Protein AF-A0A420SN87-F1 (afdb_monomer_lite)

Foldseek 3Di:
DDDDDDDDDDDDDDPVNVVVPDDDDDDDDDDPPPPDDDDPPVVVCVVVVNDQPDPVSVVVVVVVCVVCVCVVVCVVHDVVVVVVPPCPDPPDPDPPPPD

Sequence (99 aa):
MQPRKKPVRRKVIDDIDIRKAVYASSVSRFVFKNNRRTVPPEQVIRDAGLMPVDEAGLAEVEKLREKGLTIGRLEDGWEAVHGCLSPIGPALGFYTSVY

pLDDT: mean 75.29, std 14.16, range [42.47, 95.25]

Radius of gyration: 34.39 Å; chains: 1; bounding box: 63×77×73 Å

Structure (mmCIF, N/CA/C/O backbone):
data_AF-A0A420SN87-F1
#
_entry.id   AF-A0A420SN87-F1
#
loop_
_atom_site.group_PDB
_atom_site.id
_atom_site.type_symbol
_atom_site.label_atom_id
_atom_site.label_alt_id
_atom_site.label_comp_id
_atom_site.label_asym_id
_atom_site.label_entity_id
_atom_site.label_seq_id
_atom_site.pdbx_PDB_ins_code
_atom_site.Cartn_x
_atom_site.Cartn_y
_atom_site.Cartn_z
_atom_site.occupancy
_atom_site.B_iso_or_equiv
_atom_site.auth_seq_id
_atom_site.auth_comp_id
_atom_site.auth_asym_id
_atom_site.auth_atom_id
_atom_site.pdbx_PDB_model_num
ATOM 1 N N . MET A 1 1 ? 51.817 40.693 -43.811 1.00 47.34 1 MET A N 1
ATOM 2 C CA . MET A 1 1 ? 51.271 39.587 -44.634 1.00 47.34 1 MET A CA 1
ATOM 3 C C . MET A 1 1 ? 50.903 38.428 -43.714 1.00 47.34 1 MET A C 1
ATOM 5 O O . MET A 1 1 ? 51.747 38.038 -42.921 1.00 47.34 1 MET A O 1
ATOM 9 N N . GLN A 1 2 ? 49.668 37.914 -43.761 1.00 54.62 2 GLN A N 1
ATOM 10 C CA . GLN A 1 2 ? 49.245 36.771 -42.933 1.00 54.62 2 GLN A CA 1
ATOM 11 C C . GLN A 1 2 ? 49.657 35.426 -43.566 1.00 54.62 2 GLN A C 1
ATOM 13 O O . GLN A 1 2 ? 49.576 35.290 -44.791 1.00 54.62 2 GLN A O 1
ATOM 18 N N . PRO A 1 3 ? 50.058 34.417 -42.767 1.00 59.50 3 PRO A N 1
ATOM 19 C CA . PRO A 1 3 ? 50.419 33.103 -43.285 1.00 59.50 3 PRO A CA 1
ATOM 20 C C . PRO A 1 3 ? 49.174 32.380 -43.816 1.00 59.50 3 PRO A C 1
ATOM 22 O O . PRO A 1 3 ? 48.218 32.122 -43.084 1.00 59.50 3 PRO A O 1
ATOM 25 N N . ARG A 1 4 ? 49.177 32.033 -45.107 1.00 67.00 4 ARG A N 1
ATOM 26 C CA . ARG A 1 4 ? 48.107 31.229 -45.711 1.00 67.00 4 ARG A CA 1
ATOM 27 C C . ARG A 1 4 ? 48.248 29.771 -45.268 1.00 67.00 4 ARG A C 1
ATOM 29 O O . ARG A 1 4 ? 49.281 29.147 -45.509 1.00 67.00 4 ARG A O 1
ATOM 36 N N . LYS A 1 5 ? 47.200 29.208 -44.655 1.00 65.12 5 LYS A N 1
ATOM 37 C CA . LYS A 1 5 ? 47.110 27.760 -44.399 1.00 65.12 5 LYS A CA 1
ATOM 38 C C . LYS A 1 5 ? 47.122 27.014 -45.739 1.00 65.12 5 LYS A C 1
ATOM 40 O O . LYS A 1 5 ? 46.347 27.343 -46.635 1.00 65.12 5 LYS A O 1
ATOM 45 N N . LYS A 1 6 ? 48.007 26.022 -45.882 1.00 69.69 6 LYS A N 1
ATOM 46 C CA . LYS A 1 6 ? 48.060 25.159 -47.073 1.00 69.69 6 LYS A CA 1
ATOM 47 C C . LYS A 1 6 ? 46.780 24.309 -47.156 1.00 69.69 6 LYS A C 1
ATOM 49 O O . LYS A 1 6 ? 46.297 23.867 -46.112 1.00 69.69 6 LYS A O 1
ATOM 54 N N . PRO A 1 7 ? 46.231 24.059 -48.357 1.00 66.50 7 PRO A N 1
ATOM 55 C CA . PRO A 1 7 ? 45.032 23.243 -48.508 1.00 66.50 7 PRO A CA 1
ATOM 56 C C . PRO A 1 7 ? 45.315 21.796 -48.086 1.00 66.50 7 PRO A C 1
ATOM 58 O O . PRO A 1 7 ? 46.289 21.184 -48.530 1.00 66.50 7 PRO A O 1
ATOM 61 N N . VAL A 1 8 ? 44.456 21.242 -47.228 1.00 69.88 8 VAL A N 1
ATOM 62 C CA . VAL A 1 8 ? 44.500 19.825 -46.851 1.00 69.88 8 VAL A CA 1
ATOM 63 C C .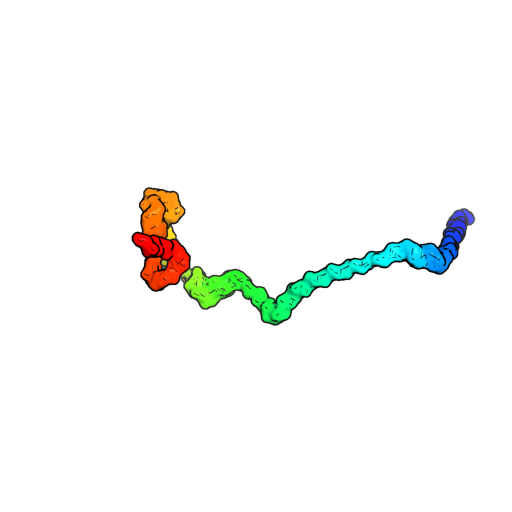 VAL A 1 8 ? 44.043 19.011 -48.061 1.00 69.88 8 VAL A C 1
ATOM 65 O O . VAL A 1 8 ? 42.896 19.127 -48.491 1.00 69.88 8 VAL A O 1
ATOM 68 N N . ARG A 1 9 ? 44.937 18.199 -48.638 1.00 67.56 9 ARG A N 1
ATOM 69 C CA . ARG A 1 9 ? 44.566 17.252 -49.700 1.00 67.56 9 ARG A CA 1
ATOM 70 C C . ARG A 1 9 ? 43.595 16.226 -49.113 1.00 67.56 9 ARG A C 1
ATOM 72 O O . ARG A 1 9 ? 43.987 15.431 -48.261 1.00 67.56 9 ARG A O 1
ATOM 79 N N . ARG A 1 10 ? 42.336 16.234 -49.563 1.00 64.12 10 ARG A N 1
ATOM 80 C CA . ARG A 1 10 ? 41.411 15.120 -49.318 1.00 64.12 10 ARG A CA 1
ATOM 81 C C . ARG A 1 10 ? 41.973 13.896 -50.038 1.00 64.12 10 ARG A C 1
ATOM 83 O O . ARG A 1 10 ? 42.204 13.959 -51.243 1.00 64.12 10 ARG A O 1
ATOM 90 N N . LYS A 1 11 ? 42.247 12.816 -49.302 1.00 67.62 11 LYS A N 1
ATOM 91 C CA . LYS A 1 11 ? 42.577 11.528 -49.919 1.00 67.62 11 LYS A CA 1
ATOM 92 C C . LYS A 1 11 ? 41.341 11.058 -50.684 1.00 67.62 11 LYS A C 1
ATOM 94 O O . LYS A 1 11 ? 40.251 11.043 -50.117 1.00 67.62 11 LYS A O 1
ATOM 99 N N . VAL A 1 12 ? 41.520 10.735 -51.959 1.00 66.25 12 VAL A N 1
ATOM 100 C CA . VAL A 1 12 ? 40.511 10.018 -52.740 1.00 66.25 12 VAL A CA 1
ATOM 101 C C . VAL A 1 12 ? 40.470 8.614 -52.147 1.00 66.25 12 VAL A C 1
ATOM 103 O O . VAL A 1 12 ? 41.492 7.935 -52.125 1.00 66.25 12 VAL A O 1
ATOM 106 N N . ILE A 1 13 ? 39.350 8.258 -51.526 1.00 63.72 13 ILE A N 1
ATOM 107 C CA . ILE A 1 13 ? 39.130 6.919 -50.981 1.00 63.72 13 ILE A CA 1
ATOM 108 C C . ILE A 1 13 ? 38.620 6.088 -52.154 1.00 63.72 13 ILE A C 1
ATOM 110 O O . ILE A 1 13 ? 37.587 6.433 -52.723 1.00 63.72 13 ILE A O 1
ATOM 114 N N . ASP A 1 14 ? 39.357 5.049 -52.540 1.00 69.38 14 ASP A N 1
ATOM 115 C CA . ASP A 1 14 ? 38.942 4.151 -53.616 1.00 69.38 14 ASP A CA 1
ATOM 116 C C . ASP A 1 14 ? 37.667 3.389 -53.214 1.00 69.38 14 ASP A C 1
ATOM 118 O O . ASP A 1 14 ? 37.506 2.982 -52.060 1.00 69.38 14 ASP A O 1
ATOM 122 N N . ASP A 1 15 ? 36.774 3.123 -54.172 1.00 63.28 15 ASP A N 1
ATOM 123 C CA . ASP A 1 15 ? 35.516 2.381 -53.952 1.00 63.28 15 ASP A CA 1
ATOM 124 C C . ASP A 1 15 ? 35.726 1.000 -53.301 1.00 63.28 15 ASP A C 1
ATOM 126 O O . ASP A 1 15 ? 34.838 0.464 -52.634 1.00 63.28 15 ASP A O 1
ATOM 130 N N . ILE A 1 16 ? 36.917 0.417 -53.467 1.00 62.81 16 ILE A N 1
ATOM 131 C CA . ILE A 1 16 ? 37.317 -0.857 -52.856 1.00 62.81 16 ILE A CA 1
ATOM 132 C C . ILE A 1 16 ? 37.501 -0.715 -51.336 1.00 62.81 16 ILE A C 1
ATOM 134 O O . ILE A 1 16 ? 37.131 -1.626 -50.595 1.00 62.81 16 ILE A O 1
ATOM 138 N N . ASP A 1 17 ? 38.019 0.418 -50.856 1.00 63.28 17 ASP A N 1
ATOM 139 C CA . ASP A 1 17 ? 38.193 0.675 -49.422 1.00 63.28 17 ASP A CA 1
ATOM 140 C C . ASP A 1 17 ? 36.860 1.004 -48.736 1.00 63.28 17 ASP A C 1
ATOM 142 O O . ASP A 1 17 ? 36.660 0.639 -47.577 1.00 63.28 17 ASP A O 1
ATOM 146 N N . ILE A 1 18 ? 35.895 1.576 -49.466 1.00 63.25 18 ILE A N 1
ATOM 147 C CA . ILE A 1 18 ? 34.516 1.762 -48.982 1.00 63.25 18 ILE A CA 1
ATOM 148 C C . ILE A 1 18 ? 33.819 0.406 -48.776 1.00 63.25 18 ILE A C 1
ATOM 150 O O . ILE A 1 18 ? 33.077 0.236 -47.813 1.00 63.25 18 ILE A O 1
ATOM 154 N N . ARG A 1 19 ? 34.091 -0.603 -49.616 1.00 60.72 19 ARG A N 1
ATOM 155 C CA . ARG A 1 19 ? 33.517 -1.961 -49.475 1.00 60.72 19 ARG A CA 1
ATOM 156 C C . ARG A 1 19 ? 34.106 -2.777 -48.318 1.00 60.72 19 ARG A C 1
ATOM 158 O O . ARG A 1 19 ? 33.508 -3.773 -47.925 1.00 60.72 19 ARG A O 1
ATOM 165 N N . LYS A 1 20 ? 35.255 -2.365 -47.770 1.00 61.38 20 LYS A N 1
ATOM 166 C CA . LYS A 1 20 ? 35.830 -2.912 -46.526 1.00 61.38 20 LYS A CA 1
ATOM 167 C C . LYS A 1 20 ? 35.311 -2.198 -45.274 1.00 61.38 20 LYS A C 1
ATOM 169 O O . LYS A 1 20 ? 35.677 -2.584 -44.164 1.00 61.38 20 LYS A O 1
ATOM 174 N N . ALA A 1 21 ? 34.479 -1.165 -45.431 1.00 67.56 21 ALA A N 1
ATOM 175 C CA . ALA A 1 21 ? 33.811 -0.530 -44.310 1.00 67.56 21 ALA A CA 1
ATOM 176 C C . ALA A 1 21 ? 32.869 -1.548 -43.655 1.00 67.56 21 ALA A C 1
ATOM 178 O O . ALA A 1 21 ? 31.985 -2.116 -44.294 1.00 67.56 21 ALA A O 1
ATOM 179 N N . VAL A 1 22 ? 33.110 -1.813 -42.375 1.00 64.44 22 VAL A N 1
ATOM 180 C CA . VAL A 1 22 ? 32.365 -2.786 -41.577 1.00 64.44 22 VAL A CA 1
ATOM 181 C C . VAL A 1 22 ? 30.879 -2.429 -41.597 1.00 64.44 22 VAL A C 1
ATOM 183 O O . VAL A 1 22 ? 30.480 -1.367 -41.119 1.00 64.44 22 VAL A O 1
ATOM 186 N N . TYR A 1 23 ? 30.053 -3.323 -42.140 1.00 62.72 23 TYR A 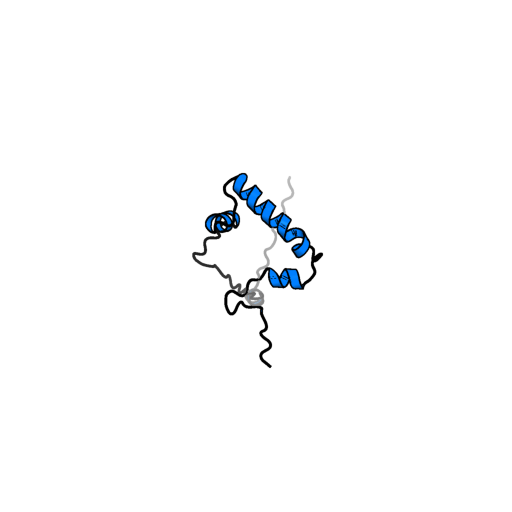N 1
ATOM 187 C CA . TYR A 1 23 ? 28.602 -3.180 -42.109 1.00 62.72 23 TYR A CA 1
ATOM 188 C C . TYR A 1 23 ? 28.095 -3.597 -40.724 1.00 62.72 23 TYR A C 1
ATOM 190 O O . TYR A 1 23 ? 27.920 -4.779 -40.437 1.00 62.72 23 TYR A O 1
ATOM 198 N N . ALA A 1 24 ? 27.917 -2.625 -39.831 1.00 72.88 24 ALA A N 1
ATOM 199 C CA . ALA A 1 24 ? 27.375 -2.848 -38.496 1.00 72.88 24 ALA A CA 1
ATOM 200 C C . ALA A 1 24 ? 25.873 -2.527 -38.481 1.00 72.88 24 ALA A C 1
ATOM 202 O O . ALA A 1 24 ? 25.480 -1.362 -38.520 1.00 72.88 24 ALA A O 1
ATOM 203 N N . SER A 1 25 ? 25.024 -3.554 -38.407 1.00 72.94 25 SER A N 1
ATOM 204 C CA . SER A 1 25 ? 23.586 -3.389 -38.168 1.00 72.94 25 SER A CA 1
ATOM 205 C C . SER A 1 25 ? 23.256 -3.698 -36.708 1.00 72.94 25 SER A C 1
ATOM 207 O O . SER A 1 25 ? 23.460 -4.820 -36.249 1.00 72.94 25 SER A O 1
ATOM 209 N N . SER A 1 26 ? 22.718 -2.718 -35.984 1.00 65.69 26 SER A N 1
ATOM 210 C CA . SER A 1 26 ? 22.112 -2.920 -34.665 1.00 65.69 26 SER A CA 1
ATOM 211 C C . SER A 1 26 ? 20.623 -3.210 -34.839 1.00 65.69 26 SER A C 1
ATOM 213 O O . SER A 1 26 ? 19.911 -2.421 -35.460 1.00 65.69 26 SER A O 1
ATOM 215 N N . VAL A 1 27 ? 20.143 -4.327 -34.290 1.00 72.50 27 VAL A N 1
ATOM 216 C CA . VAL A 1 27 ? 18.708 -4.625 -34.197 1.00 72.50 27 VAL A CA 1
ATOM 217 C C . VAL A 1 27 ? 18.301 -4.493 -32.737 1.00 72.50 27 VAL A C 1
ATOM 219 O O . VAL A 1 27 ? 18.690 -5.300 -31.898 1.00 72.50 27 VAL A O 1
ATOM 222 N N . SER A 1 28 ? 17.507 -3.474 -32.421 1.00 73.50 28 SER A N 1
ATOM 223 C CA . SER A 1 28 ? 16.933 -3.289 -31.088 1.00 73.50 28 SER A CA 1
ATOM 224 C C . SER A 1 28 ? 15.433 -3.574 -31.127 1.00 73.50 28 SER A C 1
ATOM 226 O O . SER A 1 28 ? 14.698 -2.985 -31.918 1.00 73.50 28 SER A O 1
ATOM 228 N N . ARG A 1 29 ? 14.963 -4.488 -30.270 1.00 71.38 29 ARG A N 1
ATOM 229 C CA . ARG A 1 29 ? 13.531 -4.723 -30.039 1.00 71.38 29 ARG A CA 1
ATOM 230 C C . ARG A 1 29 ? 13.050 -3.793 -28.932 1.00 71.38 29 ARG A C 1
ATOM 232 O O . ARG A 1 29 ? 13.361 -4.003 -27.765 1.00 71.38 29 ARG A O 1
ATOM 239 N N . PHE A 1 30 ? 12.268 -2.790 -29.303 1.00 63.38 30 PHE A N 1
ATOM 240 C CA . PHE A 1 30 ? 11.568 -1.937 -28.350 1.00 63.38 30 PHE A CA 1
ATOM 241 C C . PHE A 1 30 ? 10.177 -2.507 -28.075 1.00 63.38 30 PHE A C 1
ATOM 243 O O . PHE A 1 30 ? 9.414 -2.782 -29.001 1.00 63.38 30 PHE A O 1
ATOM 250 N N . VAL A 1 31 ? 9.833 -2.671 -26.798 1.00 66.06 31 VAL A N 1
ATOM 251 C CA . VAL A 1 31 ? 8.466 -2.997 -26.383 1.00 66.06 31 VAL A CA 1
ATOM 252 C C . VAL A 1 31 ? 7.758 -1.690 -26.056 1.00 66.06 31 VAL A C 1
ATOM 254 O O . VAL A 1 31 ? 7.775 -1.219 -24.920 1.00 66.06 31 VAL A O 1
ATOM 257 N N . PHE A 1 32 ? 7.124 -1.093 -27.060 1.00 62.88 32 PHE A N 1
ATOM 258 C CA . PHE A 1 32 ? 6.169 -0.017 -26.830 1.00 62.88 32 PHE A CA 1
ATOM 259 C C . PHE A 1 32 ? 4.866 -0.657 -26.356 1.00 62.88 32 PHE A C 1
ATOM 261 O O . PHE A 1 32 ? 4.136 -1.261 -27.143 1.00 62.88 32 PHE A O 1
ATOM 268 N N . LYS A 1 33 ? 4.585 -0.588 -25.050 1.00 74.94 33 LYS A N 1
ATOM 269 C CA . LYS A 1 33 ? 3.297 -1.031 -24.501 1.00 74.94 33 LYS A CA 1
ATOM 270 C C . LYS A 1 33 ? 2.219 -0.043 -24.953 1.00 74.94 33 LYS A C 1
ATOM 272 O O . LYS A 1 33 ? 1.898 0.903 -24.241 1.00 74.94 33 LYS A O 1
ATOM 277 N N . ASN A 1 34 ? 1.718 -0.241 -26.167 1.00 61.06 34 ASN A N 1
ATOM 278 C CA . ASN A 1 34 ? 0.731 0.629 -26.787 1.00 61.06 34 ASN A CA 1
ATOM 279 C C . ASN A 1 34 ? -0.510 0.742 -25.879 1.00 61.06 34 ASN A C 1
ATOM 281 O O . ASN A 1 34 ? -0.969 -0.264 -25.336 1.00 61.06 34 ASN A O 1
ATOM 285 N N . ASN A 1 35 ? -1.020 1.961 -25.686 1.00 67.19 35 ASN A N 1
ATOM 286 C CA . ASN A 1 35 ? -2.210 2.279 -24.880 1.00 67.19 35 ASN A CA 1
ATOM 287 C C . ASN A 1 35 ? -2.181 1.927 -23.377 1.00 67.19 35 ASN A C 1
ATOM 289 O O . ASN A 1 35 ? -3.218 2.025 -22.720 1.00 67.19 35 ASN A O 1
ATOM 293 N N . ARG A 1 36 ? -1.033 1.579 -22.776 1.00 74.25 36 ARG A N 1
ATOM 294 C CA . ARG A 1 36 ? -0.956 1.502 -21.306 1.00 74.25 36 ARG A CA 1
ATOM 295 C C . ARG A 1 36 ? -0.7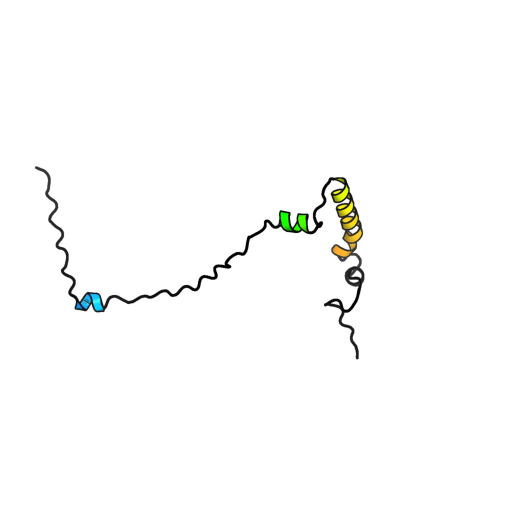20 2.892 -20.728 1.00 74.25 36 ARG A C 1
ATOM 297 O O . ARG A 1 36 ? 0.375 3.435 -20.840 1.00 74.25 36 ARG A O 1
ATOM 304 N N . ARG A 1 37 ? -1.745 3.454 -20.088 1.00 77.19 37 ARG A N 1
ATOM 305 C CA . ARG A 1 37 ? -1.584 4.632 -19.232 1.00 77.19 37 ARG A CA 1
ATOM 306 C C . ARG A 1 37 ? -0.910 4.205 -17.932 1.00 77.19 37 ARG A C 1
ATOM 308 O O . ARG A 1 37 ? -1.448 3.375 -17.205 1.00 77.19 37 ARG A O 1
ATOM 315 N N . THR A 1 38 ? 0.262 4.765 -17.652 1.00 82.31 38 THR A N 1
ATOM 316 C CA . THR A 1 38 ? 0.850 4.694 -16.313 1.00 82.31 38 THR A CA 1
ATOM 317 C C . THR A 1 38 ? 0.004 5.566 -15.396 1.00 82.31 38 THR A C 1
ATOM 319 O O . THR A 1 38 ? -0.085 6.773 -15.607 1.00 82.31 38 THR A O 1
ATOM 322 N N . VAL A 1 39 ? -0.640 4.946 -14.412 1.00 84.25 39 VAL A N 1
ATOM 323 C CA . VAL A 1 39 ? -1.380 5.645 -13.359 1.00 84.25 39 VAL A CA 1
ATOM 324 C C . VAL A 1 39 ? -0.439 5.813 -12.162 1.00 84.25 39 VAL A C 1
ATOM 326 O O . VAL A 1 39 ? 0.288 4.863 -11.847 1.00 84.25 39 VAL A O 1
ATOM 329 N N . PRO A 1 40 ? -0.397 6.986 -11.506 1.00 89.06 40 PRO A N 1
ATOM 330 C CA . PRO A 1 40 ? 0.370 7.155 -10.280 1.00 89.06 40 PRO A CA 1
ATOM 331 C C . PRO A 1 40 ? -0.050 6.120 -9.222 1.00 89.06 40 PRO A C 1
ATOM 333 O O . PRO A 1 40 ? -1.250 5.907 -9.040 1.00 89.06 40 PRO A O 1
ATOM 336 N N . PRO A 1 41 ? 0.896 5.498 -8.492 1.00 86.38 41 PRO A N 1
ATOM 337 C CA . PRO A 1 41 ? 0.567 4.523 -7.452 1.00 86.38 41 PRO A CA 1
ATOM 338 C C . PRO A 1 41 ? -0.414 5.065 -6.409 1.00 86.38 41 PRO A C 1
ATOM 340 O O . PRO A 1 41 ? -1.328 4.357 -6.005 1.00 86.38 41 PRO A O 1
ATOM 343 N N . GLU A 1 42 ? -0.270 6.339 -6.031 1.00 85.81 42 GLU A N 1
ATOM 344 C CA . GLU A 1 42 ? -1.177 7.013 -5.098 1.00 85.81 42 GLU A CA 1
ATOM 345 C C . GLU A 1 42 ? -2.635 6.957 -5.570 1.00 85.81 42 GLU A C 1
ATOM 347 O O . GLU A 1 42 ? -3.525 6.624 -4.792 1.00 85.81 42 GLU A O 1
ATOM 352 N N . GLN A 1 43 ? -2.874 7.224 -6.857 1.00 87.06 43 GLN A N 1
ATOM 353 C CA . GLN A 1 43 ? -4.214 7.187 -7.432 1.00 87.06 43 GLN A CA 1
ATOM 354 C C . GLN A 1 43 ? -4.787 5.768 -7.394 1.00 87.06 43 GLN A C 1
ATOM 356 O O . GLN A 1 43 ? -5.928 5.594 -6.996 1.00 87.06 43 GLN A O 1
ATOM 361 N N . VAL A 1 44 ? -3.988 4.747 -7.716 1.00 88.88 44 VAL A N 1
ATOM 362 C CA . VAL A 1 44 ? -4.441 3.346 -7.654 1.00 88.88 44 VAL A CA 1
ATOM 363 C C . VAL A 1 44 ? -4.822 2.941 -6.227 1.00 88.88 44 VAL A C 1
ATOM 365 O O . VAL A 1 44 ? -5.849 2.302 -6.023 1.00 88.88 44 VAL A O 1
ATOM 368 N N . ILE A 1 45 ? -4.011 3.319 -5.236 1.00 87.75 45 ILE A N 1
ATOM 369 C CA . ILE A 1 45 ? -4.259 3.003 -3.821 1.00 87.75 45 ILE A CA 1
ATOM 370 C C . ILE A 1 45 ? -5.518 3.729 -3.325 1.00 87.75 45 ILE A C 1
ATOM 372 O O . ILE A 1 45 ? -6.336 3.136 -2.624 1.00 87.75 45 ILE A O 1
ATOM 376 N N . ARG A 1 46 ? -5.703 4.991 -3.726 1.00 87.12 46 ARG A N 1
ATOM 377 C CA . ARG A 1 46 ? -6.893 5.787 -3.407 1.00 87.12 46 ARG A CA 1
ATOM 378 C C . ARG A 1 46 ? -8.156 5.214 -4.054 1.00 87.12 46 ARG A C 1
ATOM 380 O O . ARG A 1 46 ? -9.140 5.008 -3.354 1.00 87.12 46 ARG A O 1
ATOM 387 N N . ASP A 1 47 ? -8.111 4.904 -5.349 1.00 86.56 47 ASP A N 1
ATOM 388 C CA . ASP A 1 47 ? -9.235 4.340 -6.111 1.00 86.56 47 ASP A CA 1
ATOM 389 C C . ASP A 1 47 ? -9.639 2.949 -5.589 1.00 86.56 47 ASP A C 1
ATOM 391 O O . ASP A 1 47 ? -10.812 2.583 -5.625 1.00 86.56 47 ASP A O 1
ATOM 395 N N . ALA A 1 48 ? -8.682 2.182 -5.058 1.00 86.38 48 ALA A N 1
ATOM 396 C CA . ALA A 1 48 ? -8.932 0.901 -4.401 1.00 86.38 48 ALA A CA 1
ATOM 397 C C . ALA A 1 48 ? -9.515 1.032 -2.978 1.00 86.38 48 ALA A C 1
ATOM 399 O O . ALA A 1 48 ? -9.782 0.013 -2.342 1.00 86.38 48 ALA A O 1
ATOM 400 N N . GLY A 1 49 ? -9.680 2.252 -2.451 1.00 83.81 49 GLY A N 1
ATOM 401 C CA . GLY A 1 49 ? -10.126 2.486 -1.075 1.00 83.81 49 GLY A CA 1
ATOM 402 C C . GLY A 1 49 ? -9.098 2.075 -0.015 1.00 83.81 49 GLY A C 1
ATOM 403 O O . GLY A 1 49 ? -9.455 1.872 1.140 1.00 83.81 49 GLY A O 1
ATOM 404 N N . LEU A 1 50 ? -7.824 1.935 -0.399 1.00 82.75 50 LEU A N 1
ATOM 405 C CA . LEU A 1 50 ? -6.723 1.541 0.489 1.00 82.75 50 LEU A CA 1
ATOM 406 C C . LEU A 1 50 ? -5.992 2.746 1.098 1.00 82.75 50 LEU A C 1
ATOM 408 O O . LEU A 1 50 ? -5.020 2.573 1.831 1.00 82.75 50 LEU A O 1
ATOM 412 N N . MET A 1 51 ? -6.430 3.965 0.779 1.00 85.69 51 MET A N 1
ATOM 413 C CA . MET A 1 51 ? -5.903 5.199 1.350 1.00 85.69 51 MET A CA 1
ATOM 414 C C . MET A 1 51 ? -6.940 5.819 2.291 1.00 85.69 51 MET A C 1
ATOM 416 O O . MET A 1 51 ? -8.094 5.969 1.880 1.00 85.69 51 MET A O 1
ATOM 420 N N . PRO A 1 52 ? -6.556 6.221 3.514 1.00 87.12 52 PRO A N 1
ATOM 421 C CA . PRO A 1 52 ? -7.449 6.968 4.387 1.00 87.12 52 PRO A CA 1
ATOM 422 C C . PRO A 1 52 ? -7.820 8.314 3.746 1.00 87.12 52 PRO A C 1
ATOM 424 O O . PRO A 1 52 ? -6.992 8.970 3.110 1.00 87.12 52 PRO A O 1
ATOM 427 N N . VAL A 1 53 ? -9.089 8.698 3.879 1.00 86.62 53 VAL A N 1
ATOM 428 C CA . VAL A 1 53 ? -9.648 9.917 3.267 1.00 86.62 53 VAL A CA 1
ATOM 429 C C . VAL A 1 53 ? -9.478 11.129 4.190 1.00 86.62 53 VAL A C 1
ATOM 431 O O . VAL A 1 53 ? -9.386 12.259 3.713 1.00 86.62 53 VAL A O 1
ATOM 434 N N . ASP A 1 54 ? -9.399 10.889 5.496 1.00 90.19 54 ASP A N 1
ATOM 435 C CA . ASP A 1 54 ? -9.297 11.883 6.556 1.00 90.19 54 ASP A CA 1
ATOM 436 C C . ASP A 1 54 ? -8.433 11.384 7.732 1.00 90.19 54 ASP A C 1
ATOM 438 O O . ASP A 1 54 ? -7.981 10.236 7.777 1.00 90.19 54 ASP A O 1
ATOM 442 N N . GLU A 1 55 ? -8.200 12.274 8.698 1.00 90.44 55 GLU A N 1
ATOM 443 C CA . GLU A 1 55 ? -7.405 11.984 9.898 1.00 90.44 55 GLU A CA 1
ATOM 444 C C . GLU A 1 55 ? -8.038 10.876 10.758 1.00 90.44 55 GLU A C 1
ATOM 446 O O . GLU A 1 55 ? -7.333 10.089 11.387 1.00 90.44 55 GLU A O 1
ATOM 451 N N . ALA A 1 56 ? -9.372 10.772 10.757 1.00 89.94 56 ALA A N 1
ATOM 452 C CA . ALA A 1 56 ? -10.085 9.718 11.471 1.00 89.94 56 ALA A CA 1
ATOM 453 C C . ALA A 1 56 ? -9.794 8.337 10.863 1.00 89.94 56 ALA A C 1
ATOM 455 O O . ALA A 1 56 ? -9.429 7.415 11.594 1.00 89.94 56 ALA A O 1
ATOM 456 N N . GLY A 1 57 ? -9.865 8.204 9.535 1.00 87.50 57 GLY A N 1
ATOM 457 C CA . GLY A 1 57 ? -9.499 6.971 8.841 1.00 87.50 57 GLY A CA 1
ATOM 458 C C . GLY A 1 57 ? -8.029 6.600 9.044 1.00 87.50 57 GLY A C 1
ATOM 459 O O . GLY A 1 57 ? -7.706 5.425 9.218 1.00 87.50 57 GLY A O 1
ATOM 460 N N . LEU A 1 58 ? -7.130 7.589 9.090 1.00 89.12 58 LEU A N 1
ATOM 461 C CA . LEU A 1 58 ? -5.720 7.347 9.401 1.00 89.12 58 LEU A CA 1
ATOM 462 C C . LEU A 1 58 ? -5.546 6.796 10.825 1.00 89.12 58 LEU A C 1
ATOM 464 O O . LEU A 1 58 ? -4.819 5.821 11.020 1.00 89.12 58 LEU A O 1
ATOM 468 N N . ALA A 1 59 ? -6.249 7.368 11.805 1.00 91.62 59 ALA A N 1
ATOM 469 C CA . ALA A 1 59 ? -6.219 6.901 13.188 1.00 91.62 59 ALA A CA 1
ATOM 470 C C . ALA A 1 59 ? -6.763 5.468 13.341 1.00 91.62 59 ALA A C 1
ATOM 472 O O . ALA A 1 59 ? -6.247 4.693 14.148 1.00 91.62 59 ALA A O 1
ATOM 473 N N . GLU A 1 60 ? -7.773 5.078 12.559 1.00 89.56 60 GLU A N 1
ATOM 474 C CA . GLU A 1 60 ? -8.281 3.700 12.548 1.00 89.56 60 GLU A CA 1
ATOM 475 C C . GLU A 1 60 ? -7.268 2.705 11.975 1.00 89.56 60 GLU A C 1
ATOM 477 O O . GLU A 1 60 ? -7.055 1.637 12.560 1.00 89.56 60 GLU A O 1
ATOM 482 N N . VAL A 1 61 ? -6.608 3.067 10.869 1.00 88.62 61 VAL A N 1
ATOM 483 C CA . VAL A 1 61 ? -5.526 2.267 10.276 1.00 88.62 61 VAL A CA 1
ATOM 484 C C . VAL A 1 61 ? -4.384 2.099 11.272 1.00 88.62 61 VAL A C 1
ATOM 486 O O . VAL A 1 61 ? -3.903 0.983 11.475 1.00 88.62 61 VAL A O 1
ATOM 489 N N . GLU A 1 62 ? -3.985 3.179 11.941 1.00 92.81 62 GLU A N 1
ATOM 490 C CA . GLU A 1 62 ? -2.904 3.139 12.921 1.00 92.81 62 GLU A CA 1
ATOM 491 C C . GLU A 1 62 ? -3.271 2.275 14.130 1.00 92.81 62 GLU A C 1
ATOM 493 O O . GLU A 1 62 ? -2.490 1.424 14.549 1.00 92.81 62 GLU A O 1
ATOM 498 N N . LYS A 1 63 ? -4.508 2.376 14.620 1.00 93.25 63 LYS A N 1
ATOM 499 C CA . LYS A 1 63 ? -5.012 1.514 15.693 1.00 93.25 63 LYS A CA 1
ATOM 500 C C . LYS A 1 63 ? -5.010 0.033 15.304 1.00 93.25 63 LYS A C 1
ATOM 502 O O . LYS A 1 63 ? -4.774 -0.827 16.152 1.00 93.25 63 LYS A O 1
ATOM 507 N N . LEU A 1 64 ? -5.292 -0.296 14.041 1.00 89.75 64 LEU A N 1
ATOM 508 C CA . LEU A 1 64 ? -5.184 -1.669 13.541 1.00 89.75 64 LEU A CA 1
ATOM 509 C C . LEU A 1 64 ? -3.718 -2.117 13.455 1.00 89.75 64 LEU A C 1
ATOM 511 O O . LEU A 1 64 ? -3.396 -3.233 13.867 1.00 89.75 64 LEU A O 1
ATOM 515 N N . ARG A 1 65 ? -2.829 -1.239 12.977 1.00 92.00 65 ARG A N 1
ATOM 516 C CA . ARG A 1 65 ? -1.384 -1.484 12.903 1.00 92.00 65 ARG A CA 1
ATOM 517 C C . ARG A 1 65 ? -0.789 -1.753 14.284 1.00 92.00 65 ARG A C 1
ATOM 519 O O . ARG A 1 65 ? -0.021 -2.698 14.434 1.00 92.00 65 ARG A O 1
ATOM 526 N N . GLU A 1 66 ? -1.158 -0.959 15.287 1.00 95.25 66 GLU A N 1
ATOM 527 C CA . GLU A 1 66 ? -0.731 -1.130 16.679 1.00 95.25 66 GLU A CA 1
ATOM 528 C C . GLU A 1 66 ? -1.181 -2.476 17.252 1.00 95.25 66 GLU A C 1
ATOM 530 O O . GLU A 1 66 ? -0.379 -3.176 17.865 1.00 95.25 66 GLU A O 1
ATOM 535 N N . LYS A 1 67 ? -2.431 -2.885 16.993 1.00 90.81 67 LYS A N 1
ATOM 536 C CA . LYS A 1 67 ? -2.945 -4.197 17.421 1.00 90.81 67 LYS A CA 1
ATOM 537 C C . LYS A 1 67 ? -2.178 -5.371 16.812 1.00 90.81 67 LYS A C 1
ATOM 539 O O . LYS A 1 67 ? -2.006 -6.381 17.479 1.00 90.81 67 LYS A O 1
ATOM 544 N N . GLY A 1 68 ? -1.749 -5.256 15.554 1.00 90.94 68 GLY A N 1
ATOM 545 C CA . GLY A 1 68 ? -0.983 -6.294 14.855 1.00 90.94 68 GLY A CA 1
ATOM 546 C C . GLY A 1 68 ? 0.534 -6.201 15.046 1.00 90.94 68 GLY A C 1
ATOM 547 O O . GLY A 1 68 ? 1.270 -6.974 14.434 1.00 90.94 68 GLY A O 1
ATOM 548 N N . LEU A 1 69 ? 1.027 -5.245 15.840 1.00 94.25 69 LEU A N 1
ATOM 549 C CA . LEU A 1 69 ? 2.450 -4.913 15.894 1.00 94.25 69 LEU A CA 1
ATOM 550 C C . LEU A 1 69 ? 3.301 -6.039 16.487 1.00 94.25 69 LEU A C 1
ATOM 552 O O . LEU A 1 69 ? 4.369 -6.330 15.955 1.00 94.25 69 LEU A O 1
ATOM 556 N N . THR A 1 70 ? 2.828 -6.670 17.560 1.00 94.31 70 THR A N 1
ATOM 557 C CA . THR A 1 70 ? 3.507 -7.789 18.233 1.00 94.31 70 THR A CA 1
ATOM 558 C C . THR A 1 70 ? 3.630 -8.995 17.300 1.00 94.31 70 THR A C 1
ATOM 560 O O . THR A 1 70 ? 4.707 -9.578 17.167 1.00 94.31 70 THR A O 1
ATOM 563 N N . ILE A 1 71 ? 2.570 -9.285 16.539 1.00 91.81 71 ILE A N 1
ATOM 564 C CA . ILE A 1 71 ? 2.547 -10.326 15.505 1.00 91.81 71 ILE A CA 1
ATOM 565 C C . ILE A 1 71 ? 3.532 -9.995 14.377 1.00 91.81 71 ILE A C 1
ATOM 567 O O . ILE A 1 71 ? 4.351 -10.830 14.001 1.00 91.81 71 ILE A O 1
ATOM 571 N N . GLY A 1 72 ? 3.503 -8.764 13.854 1.00 88.81 72 GLY A N 1
ATOM 572 C CA . GLY A 1 72 ? 4.402 -8.321 12.781 1.00 88.81 72 GLY A CA 1
ATOM 573 C C . GLY A 1 72 ? 5.880 -8.272 13.188 1.00 88.81 72 GLY A C 1
ATOM 574 O O . GLY A 1 72 ? 6.759 -8.442 12.344 1.00 88.81 72 GLY A O 1
ATOM 575 N N . ARG A 1 73 ? 6.163 -8.077 14.480 1.00 93.31 73 ARG A N 1
ATOM 576 C CA . ARG A 1 73 ? 7.507 -8.182 15.072 1.00 93.31 73 ARG A CA 1
ATOM 577 C C . ARG A 1 73 ? 7.912 -9.612 15.421 1.00 93.31 73 ARG A C 1
ATOM 579 O O . ARG A 1 73 ? 9.040 -9.817 15.862 1.00 93.31 73 ARG A O 1
ATOM 586 N N . LEU A 1 74 ? 7.021 -10.580 15.204 1.00 92.12 74 LEU A N 1
ATOM 587 C CA . LEU A 1 74 ? 7.206 -11.989 15.542 1.00 92.12 74 LEU A CA 1
ATOM 588 C C . LEU A 1 74 ? 7.386 -12.243 17.052 1.00 92.12 74 LEU A C 1
ATOM 590 O O . LEU A 1 74 ? 7.897 -13.287 17.448 1.00 92.12 74 LEU A O 1
ATOM 594 N N . GLU A 1 75 ? 6.947 -11.311 17.900 1.00 94.88 75 GLU A N 1
ATOM 595 C CA . GLU A 1 75 ? 6.980 -11.455 19.362 1.00 94.88 75 GLU A CA 1
ATOM 596 C C . GLU A 1 75 ? 5.976 -12.525 19.824 1.00 94.88 75 GLU A C 1
ATOM 598 O O . GLU A 1 75 ? 6.278 -13.316 20.715 1.00 94.88 75 GLU A O 1
ATOM 603 N N . ASP A 1 76 ? 4.833 -12.625 19.136 1.00 89.69 76 ASP A N 1
ATOM 604 C CA . ASP A 1 76 ? 3.788 -13.633 19.382 1.00 89.69 76 ASP A CA 1
ATOM 605 C C . ASP A 1 76 ? 4.040 -14.967 18.644 1.00 89.69 76 ASP A C 1
ATOM 607 O O . ASP A 1 76 ? 3.228 -15.893 18.698 1.00 89.69 76 ASP A O 1
ATOM 611 N N . GLY A 1 77 ? 5.174 -15.082 17.944 1.00 90.81 77 GLY A N 1
ATOM 612 C CA . GLY A 1 77 ? 5.568 -16.273 17.193 1.00 90.81 77 GLY A CA 1
ATOM 613 C C . GLY A 1 77 ? 4.876 -16.452 15.834 1.00 90.81 77 GLY A C 1
ATOM 614 O 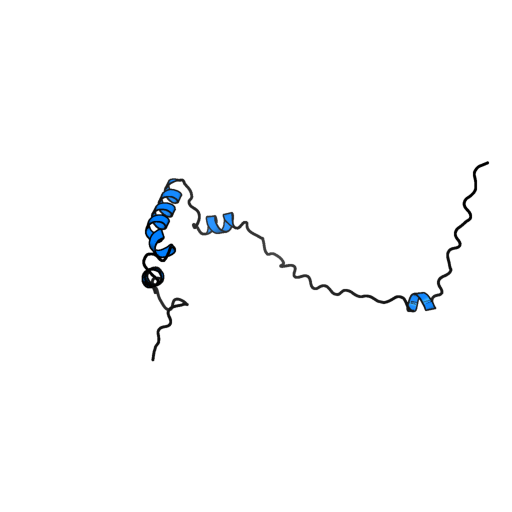O . GLY A 1 77 ? 4.014 -15.681 15.412 1.00 90.81 77 GLY A O 1
ATOM 615 N N . TRP A 1 78 ? 5.287 -17.501 15.114 1.00 88.25 78 TRP A N 1
ATOM 616 C CA . TRP A 1 78 ? 4.836 -17.782 13.742 1.00 88.25 78 TRP A CA 1
ATOM 617 C C . TRP A 1 78 ? 3.367 -18.212 13.636 1.00 88.25 78 TRP A C 1
ATOM 619 O O . TRP A 1 78 ? 2.710 -17.893 12.647 1.00 88.25 78 TRP A O 1
ATOM 629 N N . GLU A 1 79 ? 2.824 -18.877 14.657 1.00 86.81 79 GLU A N 1
ATOM 630 C CA . GLU A 1 79 ? 1.413 -19.291 14.677 1.00 86.81 79 GLU A CA 1
ATOM 631 C C . GLU A 1 79 ? 0.463 -18.087 14.620 1.00 86.81 79 GLU A C 1
ATOM 633 O O . GLU A 1 79 ? -0.543 -18.116 13.912 1.00 86.81 79 GLU A O 1
ATOM 638 N N . ALA A 1 80 ? 0.810 -16.986 15.294 1.00 88.88 80 ALA A N 1
ATOM 639 C CA . ALA A 1 80 ? 0.022 -15.757 15.259 1.00 88.88 80 ALA A CA 1
ATOM 640 C C . ALA A 1 80 ? -0.003 -15.124 13.855 1.00 88.88 80 ALA A C 1
ATOM 642 O O . ALA A 1 80 ? -1.039 -14.623 13.412 1.00 88.88 80 ALA A O 1
ATOM 643 N N . VAL A 1 81 ? 1.113 -15.202 13.119 1.00 87.31 81 VAL A N 1
ATOM 644 C CA . VAL A 1 81 ? 1.195 -14.754 11.718 1.00 87.31 81 VAL A CA 1
ATOM 645 C C . VAL A 1 81 ? 0.281 -15.601 10.833 1.00 87.31 81 VAL A C 1
ATOM 647 O O . VAL A 1 81 ? -0.484 -15.057 10.037 1.00 87.31 81 VAL A O 1
ATOM 650 N N . HIS A 1 82 ? 0.306 -16.926 10.999 1.00 84.19 82 HIS A N 1
ATOM 651 C CA . HIS A 1 82 ? -0.578 -17.828 10.260 1.00 84.19 82 HIS A CA 1
ATOM 652 C C . HIS A 1 82 ? -2.057 -17.605 10.597 1.00 84.19 82 HIS A C 1
ATOM 654 O O . HIS A 1 82 ? -2.889 -17.612 9.692 1.00 84.19 82 HIS A O 1
ATOM 660 N N . GLY A 1 83 ? -2.382 -17.321 11.860 1.00 82.75 83 GLY A N 1
ATOM 661 C CA . GLY A 1 83 ? -3.743 -17.008 12.299 1.00 82.75 83 GLY A CA 1
ATOM 662 C C . GLY A 1 83 ? -4.322 -15.717 11.704 1.00 82.75 83 GLY A C 1
ATOM 663 O O . GLY A 1 83 ? -5.540 -15.603 11.579 1.00 82.75 83 GLY A O 1
ATOM 664 N N . CYS A 1 84 ? -3.480 -14.763 11.283 1.00 82.44 84 CYS A N 1
ATOM 665 C CA . CYS A 1 84 ? -3.933 -13.547 10.591 1.00 82.44 84 CYS A CA 1
ATOM 666 C C . CYS A 1 84 ? -4.469 -13.831 9.180 1.00 82.44 84 CYS A C 1
ATOM 668 O O . CYS A 1 84 ? -5.284 -13.073 8.650 1.00 82.44 84 CYS A O 1
ATOM 670 N N . LEU A 1 85 ? -4.010 -14.913 8.555 1.00 79.06 85 LEU A N 1
ATOM 671 C CA . LEU A 1 85 ? -4.451 -15.334 7.236 1.00 79.06 85 LEU A CA 1
ATOM 672 C C . LEU A 1 85 ? -5.704 -16.197 7.418 1.00 79.06 85 LEU A C 1
ATOM 674 O O . LEU A 1 85 ? -5.622 -17.411 7.552 1.00 79.06 85 LEU A O 1
ATOM 678 N N . SER A 1 86 ? -6.888 -15.582 7.470 1.00 62.22 86 SER A N 1
ATOM 679 C CA . SER A 1 86 ? -8.129 -16.360 7.563 1.00 62.22 86 SER A CA 1
ATOM 680 C C . SER A 1 86 ? -8.293 -17.241 6.310 1.00 62.22 86 SER A C 1
ATOM 682 O O . SER A 1 86 ? -8.289 -16.705 5.195 1.00 62.22 86 SER A O 1
ATOM 684 N N . PRO A 1 87 ? -8.451 -18.573 6.440 1.00 60.28 87 PRO A N 1
ATOM 685 C CA . PRO A 1 87 ? -8.672 -19.454 5.301 1.00 60.28 87 PRO A CA 1
ATOM 686 C C . PRO A 1 87 ? -10.127 -19.333 4.834 1.00 60.28 87 PRO A C 1
ATOM 688 O O . PRO A 1 87 ? -10.981 -20.165 5.134 1.00 60.28 87 PR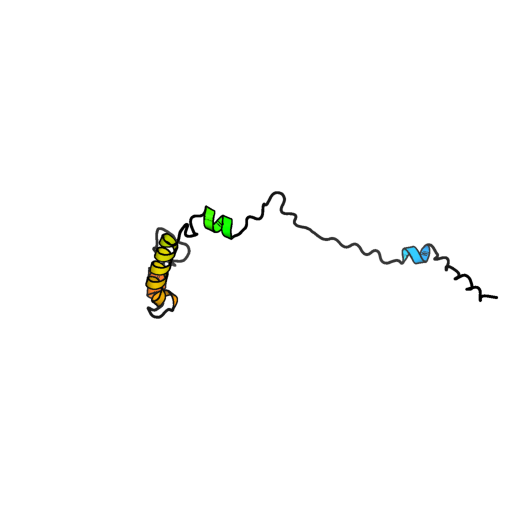O A O 1
ATOM 691 N N . ILE A 1 88 ? -10.432 -18.273 4.090 1.00 57.59 88 ILE A N 1
ATOM 692 C CA . ILE A 1 88 ? -11.714 -18.138 3.398 1.00 57.59 88 ILE A CA 1
ATOM 693 C C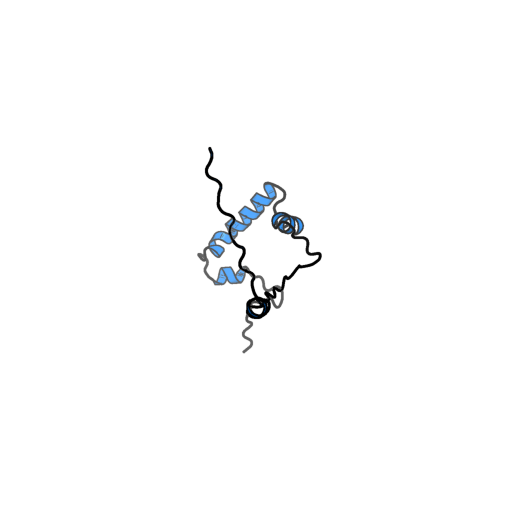 . ILE A 1 88 ? -11.561 -18.827 2.035 1.00 57.59 88 ILE A C 1
ATOM 695 O O . ILE A 1 88 ? -11.283 -18.193 1.019 1.00 57.59 88 ILE A O 1
ATOM 699 N N . GLY A 1 89 ? -11.680 -20.157 2.031 1.00 59.91 89 GLY A N 1
ATOM 700 C CA . GLY A 1 89 ? -11.537 -21.003 0.837 1.00 59.91 89 GLY A CA 1
ATOM 701 C C . GLY A 1 89 ? -10.108 -21.513 0.595 1.00 59.91 89 GLY A C 1
ATOM 702 O O . GLY A 1 89 ? -9.258 -21.376 1.475 1.00 59.91 89 GLY A O 1
ATOM 703 N N . PRO A 1 90 ? -9.826 -22.132 -0.573 1.00 56.25 90 PRO A N 1
ATOM 704 C CA . PRO A 1 90 ? -8.484 -22.572 -0.957 1.00 56.25 90 PRO A CA 1
ATOM 705 C C . PRO A 1 90 ? -7.599 -21.348 -1.229 1.00 56.25 90 PRO A C 1
ATOM 707 O O . PRO A 1 90 ? -7.299 -20.996 -2.369 1.00 56.25 90 PRO A O 1
ATOM 710 N N . ALA A 1 91 ? -7.223 -20.647 -0.165 1.00 53.72 91 ALA A N 1
ATOM 711 C CA . ALA A 1 91 ? -6.255 -19.577 -0.216 1.00 53.72 91 ALA A CA 1
ATOM 712 C C . ALA A 1 91 ? -4.881 -20.187 -0.530 1.00 53.72 91 ALA A C 1
ATOM 714 O O . ALA A 1 91 ? -4.418 -21.108 0.148 1.00 53.72 91 ALA A O 1
ATOM 715 N N . LEU A 1 92 ? -4.257 -19.668 -1.590 1.00 51.47 92 LEU A N 1
ATOM 716 C CA . LEU A 1 92 ? -2.898 -19.958 -2.050 1.00 51.47 92 LEU A CA 1
ATOM 717 C C . LEU A 1 92 ? -1.896 -19.833 -0.886 1.00 51.47 92 LEU A C 1
ATOM 719 O O . LEU A 1 92 ? -1.386 -18.748 -0.633 1.00 51.47 92 LEU A O 1
ATOM 723 N N . GLY A 1 93 ? -1.622 -20.913 -0.155 1.00 51.50 93 GLY A N 1
ATOM 724 C CA . GLY A 1 93 ? -0.620 -20.890 0.918 1.00 51.50 93 GLY A CA 1
ATOM 725 C C . GLY A 1 93 ? -0.863 -21.848 2.077 1.00 51.50 93 GLY A C 1
ATOM 726 O O . GLY A 1 93 ? 0.087 -22.184 2.778 1.00 51.50 93 GLY A O 1
ATOM 727 N N . PHE A 1 94 ? -2.087 -22.344 2.259 1.00 54.78 94 PHE A N 1
ATOM 728 C CA . PHE A 1 94 ? -2.329 -23.420 3.215 1.00 54.78 94 PHE A CA 1
ATOM 729 C C . PHE A 1 94 ? -2.067 -24.756 2.532 1.00 54.78 94 PHE A C 1
ATOM 731 O O . PHE A 1 94 ? -2.896 -25.260 1.775 1.00 54.78 94 PHE A O 1
ATOM 738 N N . TYR A 1 95 ? -0.891 -25.331 2.785 1.00 55.03 95 TYR A N 1
ATOM 739 C CA . TYR A 1 95 ? -0.641 -26.729 2.467 1.00 55.03 95 TYR A CA 1
ATOM 740 C C . TYR A 1 95 ? -1.528 -27.570 3.385 1.00 55.03 95 TYR A C 1
ATOM 742 O O . TYR A 1 95 ? -1.136 -27.927 4.494 1.00 55.03 95 TYR A O 1
ATOM 750 N N . THR A 1 96 ? -2.748 -27.881 2.946 1.00 51.97 96 THR A N 1
ATOM 751 C CA . THR A 1 96 ? -3.477 -29.010 3.514 1.00 51.97 96 THR A CA 1
ATOM 752 C C . THR A 1 96 ? -2.649 -30.237 3.165 1.00 51.97 96 THR A C 1
ATOM 754 O O . THR A 1 96 ? -2.687 -30.713 2.030 1.00 51.97 96 THR A O 1
ATOM 757 N N . SER A 1 97 ? -1.822 -30.693 4.104 1.00 52.31 97 SER A N 1
ATOM 758 C CA . SER A 1 97 ? -1.190 -32.003 4.025 1.00 52.31 97 SER A CA 1
ATOM 759 C C . SER A 1 97 ? -2.312 -33.033 4.053 1.00 52.31 97 SER A C 1
ATOM 761 O O . SER A 1 97 ? -2.732 -33.476 5.117 1.00 52.31 97 SER A O 1
ATOM 763 N N . VAL A 1 98 ? -2.851 -33.354 2.881 1.00 51.75 98 VAL A N 1
ATOM 764 C CA . VAL A 1 98 ? -3.707 -34.516 2.690 1.00 51.75 98 VAL A CA 1
ATOM 765 C C . VAL A 1 98 ? -2.761 -35.681 2.427 1.00 51.75 98 VAL A C 1
ATOM 767 O O . VAL A 1 98 ? -2.420 -35.966 1.281 1.00 51.75 98 VAL A O 1
ATOM 770 N N . TYR A 1 99 ? -2.277 -36.274 3.513 1.00 42.47 99 TYR A N 1
ATOM 771 C CA . TYR A 1 99 ? -1.696 -37.611 3.550 1.00 42.47 99 TYR A CA 1
ATOM 772 C C . TYR A 1 99 ? -2.244 -38.329 4.774 1.00 42.47 99 TYR A C 1
ATOM 774 O O . TYR A 1 99 ? -2.255 -37.698 5.855 1.00 42.47 99 TYR A O 1
#

Secondary structure (DSSP, 8-state):
-PPPPPP-------HHHHTTS------------TT-----HHHHHHHTT-S-SSHHHHHHHHHHHHHTHHHHTTTTHHHHHHHHS---SS-TT------

Organism: Gibberella intermedia (NCBI:txid948311)